Protein AF-A0A936WQQ3-F1 (afdb_monomer_lite)

Foldseek 3Di:
DDDADAWEKDWDLEAEAFFWIKIATPDDAPWKQKPVRDGDRIDTGGFDKMKMWGAHPVGGIYIYDIRGRDYDDHPPPPPPPPVPPDDD

Structure (mmCIF, N/CA/C/O backbone):
data_AF-A0A936WQQ3-F1
#
_entry.id   AF-A0A936WQQ3-F1
#
loop_
_atom_site.group_PDB
_atom_site.id
_atom_site.type_symbol
_atom_site.label_atom_id
_atom_site.label_alt_id
_atom_site.label_comp_id
_atom_site.label_asym_id
_atom_site.label_entity_id
_atom_site.label_seq_id
_atom_site.pdbx_PDB_ins_code
_atom_site.Cartn_x
_atom_site.Cartn_y
_atom_site.Cartn_z
_atom_site.occupancy
_atom_site.B_iso_or_equiv
_atom_site.auth_seq_id
_atom_site.auth_comp_id
_atom_site.auth_asym_id
_atom_site.auth_atom_id
_atom_site.pdbx_PDB_model_num
ATOM 1 N N . MET A 1 1 ? -23.229 -8.110 13.806 1.00 59.22 1 MET A N 1
ATOM 2 C CA . MET A 1 1 ? -21.905 -8.363 13.202 1.00 59.22 1 MET A CA 1
ATOM 3 C C . MET A 1 1 ? -21.677 -7.259 12.196 1.00 59.22 1 MET A C 1
ATOM 5 O O . MET A 1 1 ? -22.558 -7.052 11.371 1.00 59.22 1 MET A O 1
ATOM 9 N N . ALA A 1 2 ? -20.593 -6.498 12.332 1.00 65.62 2 ALA A N 1
ATOM 10 C CA . ALA A 1 2 ? -20.193 -5.558 11.290 1.00 65.62 2 ALA A CA 1
ATOM 11 C C . ALA A 1 2 ? -19.708 -6.358 10.065 1.00 65.62 2 ALA A C 1
ATOM 13 O O . ALA A 1 2 ? -19.156 -7.447 10.261 1.00 65.62 2 ALA A O 1
ATOM 14 N N . PRO A 1 3 ? -19.950 -5.884 8.832 1.00 77.62 3 PRO A N 1
ATOM 15 C CA . PRO A 1 3 ? -19.347 -6.494 7.654 1.00 77.62 3 PRO A CA 1
ATOM 16 C C . PRO A 1 3 ? -17.819 -6.401 7.754 1.00 77.62 3 PRO A C 1
ATOM 18 O O . PRO A 1 3 ? -17.286 -5.415 8.268 1.00 77.62 3 PRO A O 1
ATOM 21 N N . ASN A 1 4 ? -17.114 -7.440 7.301 1.00 83.25 4 ASN A N 1
ATOM 22 C CA . ASN A 1 4 ? -15.660 -7.389 7.191 1.00 83.25 4 ASN A CA 1
ATOM 23 C C . ASN A 1 4 ? -15.264 -6.270 6.213 1.00 83.25 4 ASN A C 1
ATOM 25 O O . ASN A 1 4 ? -15.964 -6.071 5.220 1.00 83.25 4 ASN A O 1
ATOM 29 N N . PRO A 1 5 ? -14.170 -5.537 6.477 1.00 89.56 5 PRO A N 1
ATOM 30 C CA . PRO A 1 5 ? -13.691 -4.529 5.541 1.00 89.56 5 PRO A CA 1
ATOM 31 C C . PRO A 1 5 ? -13.249 -5.188 4.223 1.00 89.56 5 PRO A C 1
ATOM 33 O O . PRO A 1 5 ? -12.628 -6.249 4.238 1.00 89.56 5 PRO A O 1
ATOM 36 N N . GLU A 1 6 ? -13.516 -4.534 3.095 1.00 91.81 6 GLU A N 1
ATOM 37 C CA . GLU A 1 6 ? -12.938 -4.864 1.785 1.00 91.81 6 GLU A CA 1
ATOM 38 C C . GLU A 1 6 ? -11.922 -3.772 1.421 1.00 91.81 6 GLU A C 1
ATOM 40 O O . GLU A 1 6 ? -12.293 -2.761 0.824 1.00 91.81 6 GLU A O 1
ATOM 45 N N . PRO A 1 7 ? -10.647 -3.901 1.835 1.00 93.50 7 PRO A N 1
ATOM 46 C CA . PRO A 1 7 ? -9.638 -2.909 1.492 1.00 93.50 7 PRO A CA 1
ATOM 47 C C . PRO A 1 7 ? -9.352 -2.914 -0.010 1.00 93.50 7 PRO A C 1
ATOM 49 O O . PRO A 1 7 ? -9.068 -3.954 -0.603 1.00 93.50 7 PRO A O 1
ATOM 52 N N . VAL A 1 8 ? -9.337 -1.727 -0.611 1.00 94.88 8 VAL A N 1
ATOM 53 C CA . VAL A 1 8 ? -8.949 -1.522 -2.010 1.00 94.88 8 VAL A CA 1
ATOM 54 C C . VAL A 1 8 ? -7.524 -0.980 -2.049 1.00 94.88 8 VAL A C 1
ATOM 56 O O . VAL A 1 8 ? -7.223 0.029 -1.409 1.00 94.88 8 VAL A O 1
ATOM 59 N N . ILE A 1 9 ? -6.636 -1.647 -2.791 1.00 95.00 9 ILE A N 1
ATOM 60 C CA . ILE A 1 9 ? -5.283 -1.140 -3.054 1.00 95.00 9 ILE A CA 1
ATOM 61 C C . ILE A 1 9 ? -5.366 -0.088 -4.163 1.00 95.00 9 ILE A C 1
ATOM 63 O O . ILE A 1 9 ? -5.900 -0.347 -5.240 1.00 95.00 9 ILE A O 1
ATOM 67 N N . VAL A 1 10 ? -4.776 1.078 -3.921 1.00 94.38 10 VAL A N 1
ATOM 68 C CA . VAL A 1 10 ? -4.649 2.172 -4.885 1.00 94.38 10 VAL A CA 1
ATOM 69 C C . VAL A 1 10 ? -3.180 2.547 -5.073 1.00 94.38 10 VAL A C 1
ATOM 71 O O . VAL A 1 10 ? -2.367 2.489 -4.149 1.00 94.38 10 VAL A O 1
ATOM 74 N N . GLY A 1 11 ? -2.819 2.922 -6.296 1.00 89.31 11 GLY A N 1
ATOM 75 C CA . GLY A 1 11 ? -1.455 3.298 -6.652 1.00 89.31 11 GLY A CA 1
ATOM 76 C C . GLY A 1 11 ? -1.166 3.094 -8.139 1.00 89.31 11 GLY A C 1
ATOM 77 O O . GLY A 1 11 ? -2.011 2.572 -8.872 1.00 89.31 11 GLY A O 1
ATOM 78 N N . PRO A 1 12 ? 0.020 3.504 -8.616 1.00 85.38 12 PRO A N 1
ATOM 79 C CA . PRO A 1 12 ? 0.440 3.237 -9.979 1.00 85.38 12 PRO A CA 1
ATOM 80 C C . PRO A 1 12 ? 0.618 1.729 -10.163 1.00 85.38 12 PRO A C 1
ATOM 82 O O . PRO A 1 12 ? 1.419 1.102 -9.477 1.00 85.38 12 PRO A O 1
ATOM 85 N N . ASN A 1 13 ? -0.087 1.146 -11.127 1.00 82.44 13 ASN A N 1
ATOM 86 C CA . ASN A 1 13 ? 0.130 -0.239 -11.548 1.00 82.44 13 ASN A CA 1
ATOM 87 C C . ASN A 1 13 ? 1.255 -0.367 -12.591 1.00 82.44 13 ASN A C 1
ATOM 89 O O . ASN A 1 13 ? 1.583 -1.477 -13.005 1.00 82.44 13 ASN A O 1
ATOM 93 N N . PHE A 1 14 ? 1.832 0.760 -13.020 1.00 79.88 14 PHE A N 1
ATOM 94 C CA . PHE A 1 14 ? 2.855 0.829 -14.052 1.00 79.88 14 PHE A CA 1
ATOM 95 C C . PHE A 1 14 ? 4.057 1.666 -13.603 1.00 79.88 14 PHE A C 1
ATOM 97 O O . PHE A 1 14 ? 3.918 2.857 -13.320 1.00 79.88 14 PHE A O 1
ATOM 104 N N . GLY A 1 15 ? 5.238 1.047 -13.573 1.00 76.31 15 GLY A N 1
ATOM 105 C CA . GLY A 1 15 ? 6.517 1.724 -13.343 1.00 76.31 15 GLY A CA 1
ATOM 106 C C . GLY A 1 15 ? 7.332 1.867 -14.634 1.00 76.31 15 GLY A C 1
ATOM 107 O O . GLY A 1 15 ? 7.446 0.918 -15.413 1.00 76.31 15 GLY A O 1
ATOM 108 N N . CYS A 1 16 ? 7.949 3.033 -14.850 1.00 74.06 16 CYS A N 1
ATOM 109 C CA . CYS A 1 16 ? 8.890 3.264 -15.953 1.00 74.06 16 CYS A CA 1
ATOM 110 C C . CYS A 1 16 ? 10.339 3.106 -15.475 1.00 74.06 16 CYS A C 1
ATOM 112 O O . CYS A 1 16 ? 10.731 3.716 -14.483 1.00 74.06 16 CYS A O 1
ATOM 114 N N . GLY A 1 17 ? 11.164 2.355 -16.212 1.00 72.12 17 GLY A N 1
ATOM 115 C CA . GLY A 1 17 ? 12.624 2.389 -16.043 1.00 72.12 17 GLY A CA 1
ATOM 116 C C . GLY A 1 17 ? 13.147 1.792 -14.733 1.00 72.12 17 GLY A C 1
ATOM 117 O O . GLY A 1 17 ? 14.190 2.222 -14.251 1.00 72.12 17 GLY A O 1
ATOM 118 N N . GLY A 1 18 ? 12.437 0.823 -14.145 1.00 71.62 18 GLY A N 1
ATOM 119 C CA . GLY A 1 18 ? 12.863 0.173 -12.898 1.00 71.62 18 GLY A CA 1
ATOM 120 C C . GLY A 1 18 ? 12.546 0.957 -11.621 1.00 71.62 18 GLY A C 1
ATOM 121 O O . GLY A 1 18 ? 12.972 0.547 -10.545 1.00 71.62 18 GLY A O 1
ATOM 122 N N . VAL A 1 19 ? 11.811 2.069 -11.721 1.00 82.31 19 VAL A N 1
ATOM 123 C CA . VAL A 1 19 ? 11.384 2.848 -10.552 1.00 82.31 19 VAL A CA 1
ATOM 124 C C . VAL A 1 19 ? 10.270 2.092 -9.813 1.00 82.31 19 VAL A C 1
ATOM 126 O O . VAL A 1 19 ? 9.312 1.662 -10.465 1.00 82.31 19 VAL A O 1
ATOM 129 N N . PRO A 1 20 ? 10.370 1.913 -8.481 1.00 85.19 20 PRO A N 1
ATOM 130 C CA . PRO A 1 20 ? 9.308 1.297 -7.699 1.00 85.19 20 PRO A CA 1
ATOM 131 C C . PRO A 1 20 ? 8.066 2.193 -7.666 1.00 85.19 20 PRO A C 1
ATOM 133 O O . PRO A 1 20 ? 8.158 3.422 -7.680 1.00 85.19 20 PRO A O 1
ATOM 136 N N . VAL A 1 21 ? 6.895 1.571 -7.613 1.00 90.25 21 VAL A N 1
ATOM 137 C CA . VAL A 1 21 ? 5.608 2.249 -7.457 1.00 90.25 21 VAL A CA 1
ATOM 138 C C . VAL A 1 21 ? 5.211 2.267 -5.988 1.00 90.25 21 VAL A C 1
ATOM 140 O O . VAL A 1 21 ? 5.566 1.368 -5.226 1.00 90.25 21 VAL A O 1
ATOM 143 N N . VAL A 1 22 ? 4.451 3.283 -5.591 1.00 93.38 22 VAL A N 1
ATOM 144 C CA . VAL A 1 22 ? 3.906 3.371 -4.235 1.00 93.38 22 VAL A CA 1
ATOM 145 C C . VAL A 1 22 ? 2.475 2.850 -4.244 1.00 93.38 22 VAL A C 1
ATOM 147 O O . VAL A 1 22 ? 1.616 3.433 -4.904 1.00 93.38 22 VAL A O 1
ATOM 150 N N . LEU A 1 23 ? 2.229 1.767 -3.510 1.00 94.38 23 LEU A N 1
ATOM 151 C CA . LEU A 1 23 ? 0.892 1.236 -3.255 1.00 94.38 23 LEU A CA 1
ATOM 152 C C . LEU A 1 23 ? 0.428 1.660 -1.860 1.00 94.38 23 LEU A C 1
ATOM 154 O O . LEU A 1 23 ? 1.217 1.689 -0.916 1.00 94.38 23 LEU A O 1
ATOM 158 N N . THR A 1 24 ? -0.853 1.980 -1.733 1.00 95.88 24 THR A N 1
ATOM 159 C CA . THR A 1 24 ? -1.532 2.328 -0.477 1.00 95.88 24 THR A CA 1
ATOM 160 C C . THR A 1 24 ? -2.943 1.746 -0.497 1.00 95.88 24 THR A C 1
ATOM 162 O O . THR A 1 24 ? -3.378 1.208 -1.513 1.00 95.88 24 THR A O 1
ATOM 165 N N . THR A 1 25 ? -3.671 1.823 0.609 1.00 95.19 25 THR A N 1
ATOM 166 C CA . THR A 1 25 ? -5.113 1.546 0.634 1.00 95.19 25 THR A CA 1
ATOM 167 C C . THR A 1 25 ? -5.928 2.810 0.357 1.00 95.19 25 THR A C 1
ATOM 169 O O . THR A 1 25 ? -5.447 3.919 0.600 1.00 95.19 25 THR A O 1
ATOM 172 N N . GLU A 1 26 ? -7.150 2.652 -0.158 1.00 93.94 26 GLU A N 1
ATOM 173 C CA . GLU A 1 26 ? -8.095 3.761 -0.382 1.00 93.94 26 GLU A CA 1
ATOM 174 C C . GLU A 1 26 ? -8.474 4.470 0.929 1.00 93.94 26 GLU A C 1
ATOM 176 O O . GLU A 1 26 ? -8.549 5.698 0.983 1.00 93.94 26 GLU A O 1
ATOM 181 N N . GLU A 1 27 ? -8.629 3.696 2.005 1.00 92.00 27 GLU A N 1
ATOM 182 C CA . GLU A 1 27 ? -8.941 4.187 3.345 1.00 92.00 27 GLU A CA 1
ATOM 183 C C . GLU A 1 27 ? -7.847 3.813 4.354 1.00 92.00 27 GLU A C 1
ATOM 185 O O . GLU A 1 27 ? -7.156 2.802 4.178 1.00 92.00 27 GLU A O 1
ATOM 190 N N . PRO A 1 28 ? -7.670 4.596 5.434 1.00 93.25 28 PRO A N 1
ATOM 191 C CA . PRO A 1 28 ? -6.766 4.237 6.512 1.00 93.25 28 PRO A CA 1
ATOM 192 C C . PRO A 1 28 ? -7.381 3.191 7.454 1.00 93.25 28 PRO A C 1
ATOM 194 O O . PRO A 1 28 ? -8.520 3.315 7.899 1.00 93.25 28 PRO A O 1
ATOM 197 N N . TYR A 1 29 ? -6.576 2.207 7.841 1.00 94.81 29 TYR A N 1
ATOM 198 C CA . TYR A 1 29 ? -6.911 1.161 8.805 1.00 94.81 29 TYR A CA 1
ATOM 199 C C . TYR A 1 29 ? -6.029 1.224 10.055 1.00 94.81 29 TYR A C 1
ATOM 201 O O . TYR A 1 29 ? -5.000 1.905 10.084 1.00 94.81 29 TYR A O 1
ATOM 209 N N . ALA A 1 30 ? -6.433 0.500 11.104 1.00 95.06 30 ALA A N 1
ATOM 210 C CA . ALA A 1 30 ? -5.712 0.468 12.374 1.00 95.06 30 ALA A CA 1
ATOM 211 C C . ALA A 1 30 ? -4.408 -0.339 12.284 1.00 95.06 30 ALA A C 1
ATOM 213 O O . ALA A 1 30 ? -3.444 -0.046 12.991 1.00 95.06 30 ALA A O 1
ATOM 214 N N . SER A 1 31 ? -4.362 -1.367 11.434 1.00 96.06 31 SER A N 1
ATOM 215 C CA . SER A 1 31 ? -3.157 -2.164 11.179 1.00 96.06 31 SER A CA 1
ATOM 216 C C . SER A 1 31 ? -3.155 -2.717 9.758 1.00 96.06 31 SER A C 1
ATOM 218 O O . SER A 1 31 ? -4.222 -2.939 9.182 1.00 96.06 31 SER A O 1
ATOM 220 N N . TYR A 1 32 ? -1.955 -2.961 9.229 1.00 96.81 32 TYR A N 1
ATOM 221 C CA . TYR A 1 32 ? -1.716 -3.457 7.876 1.00 96.81 32 TYR A CA 1
ATOM 2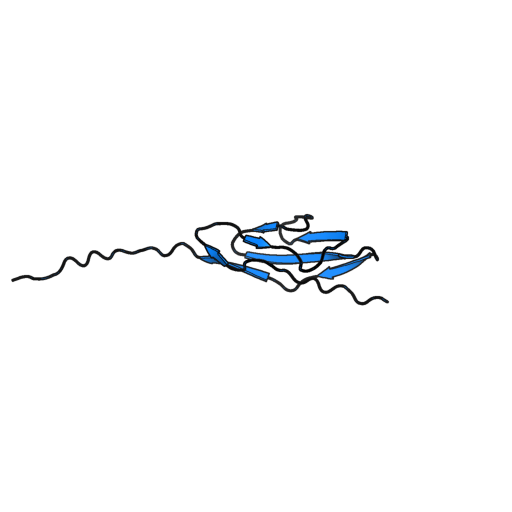22 C C . TYR A 1 32 ? -0.784 -4.662 7.925 1.00 96.81 32 TYR A C 1
ATOM 224 O O . TYR A 1 32 ? 0.126 -4.714 8.745 1.00 96.81 32 TYR A O 1
ATOM 232 N N . ALA A 1 33 ? -0.989 -5.602 7.013 1.00 97.12 33 ALA A N 1
ATOM 233 C CA . ALA A 1 33 ? -0.087 -6.705 6.744 1.00 97.12 33 ALA A CA 1
ATOM 234 C C . ALA A 1 33 ? -0.013 -6.901 5.228 1.00 97.12 33 ALA A C 1
ATOM 236 O O . ALA A 1 33 ? -0.901 -7.496 4.610 1.00 97.12 33 ALA A O 1
ATOM 237 N N . TRP A 1 34 ? 1.037 -6.357 4.622 1.00 96.62 34 TRP A N 1
ATOM 238 C CA . TRP A 1 34 ? 1.286 -6.478 3.191 1.00 96.62 34 TRP A CA 1
ATOM 239 C C . TRP A 1 34 ? 1.980 -7.795 2.854 1.00 96.62 34 TRP A C 1
ATOM 241 O O . TRP A 1 34 ? 2.724 -8.363 3.654 1.00 96.62 34 TRP A O 1
ATOM 251 N N . SER A 1 35 ? 1.804 -8.255 1.616 1.00 95.50 35 SER A N 1
ATOM 252 C CA . SER A 1 35 ? 2.509 -9.438 1.093 1.00 95.50 35 SER A CA 1
ATOM 253 C C . SER A 1 35 ? 4.048 -9.338 1.129 1.00 95.50 35 SER A C 1
ATOM 255 O O . SER A 1 35 ? 4.713 -10.373 1.164 1.00 95.50 35 SER A O 1
ATOM 257 N N . ASP A 1 36 ? 4.628 -8.128 1.182 1.00 92.94 36 ASP A N 1
ATOM 258 C CA . ASP A 1 36 ? 6.079 -7.925 1.347 1.00 92.94 36 ASP A CA 1
ATOM 259 C C . ASP A 1 36 ? 6.549 -8.017 2.815 1.00 92.94 36 ASP A C 1
ATOM 261 O O . ASP A 1 36 ? 7.748 -7.988 3.080 1.00 92.94 36 ASP A O 1
ATOM 265 N N . ARG A 1 37 ? 5.615 -8.231 3.754 1.00 94.19 37 ARG A N 1
ATOM 266 C CA . ARG A 1 37 ? 5.788 -8.198 5.217 1.00 94.19 37 ARG A CA 1
ATOM 267 C C . ARG A 1 37 ? 5.907 -6.802 5.829 1.00 94.19 37 ARG A C 1
ATOM 269 O O . ARG A 1 37 ? 6.249 -6.704 7.005 1.00 94.19 37 ARG A O 1
ATOM 276 N N . SER A 1 38 ? 5.605 -5.739 5.089 1.00 95.81 38 SER A N 1
ATOM 277 C CA . SER A 1 38 ? 5.425 -4.419 5.686 1.00 95.81 38 SER A CA 1
ATOM 278 C C . SER A 1 38 ? 4.114 -4.326 6.472 1.00 95.81 38 SER A C 1
ATOM 280 O O . SER A 1 38 ? 3.091 -4.907 6.099 1.00 95.81 38 SER A O 1
ATOM 282 N N . GLU A 1 39 ? 4.149 -3.538 7.543 1.00 96.44 39 GLU A N 1
ATOM 283 C CA . GLU A 1 39 ? 2.984 -3.135 8.340 1.00 96.44 39 GLU A CA 1
ATOM 284 C C . GLU A 1 39 ? 2.671 -1.637 8.167 1.00 96.44 39 GLU A C 1
ATOM 286 O O . GLU A 1 39 ? 1.850 -1.058 8.881 1.00 96.44 39 GLU A O 1
ATOM 291 N N . ASN A 1 40 ? 3.348 -0.977 7.223 1.00 96.25 40 ASN A N 1
ATOM 292 C CA . ASN A 1 40 ? 3.141 0.432 6.926 1.00 96.25 40 ASN A CA 1
ATOM 293 C C . ASN A 1 40 ? 1.829 0.642 6.149 1.00 96.25 40 ASN A C 1
ATOM 295 O O . ASN A 1 40 ? 1.394 -0.244 5.420 1.00 96.25 40 ASN A O 1
ATOM 299 N N . PRO A 1 41 ? 1.209 1.831 6.232 1.00 93.69 41 PRO A N 1
ATOM 300 C CA . PRO A 1 41 ? 0.020 2.155 5.438 1.00 93.69 41 PRO A CA 1
ATOM 301 C C . PRO A 1 41 ? 0.291 2.199 3.924 1.00 93.69 41 PRO A C 1
ATOM 303 O O . PRO A 1 41 ? -0.635 2.087 3.126 1.00 93.69 41 PRO A O 1
ATOM 306 N N . SER A 1 42 ? 1.555 2.343 3.523 1.00 95.25 42 SER A N 1
ATOM 307 C CA . SER A 1 42 ? 1.987 2.316 2.131 1.00 95.25 42 SER A CA 1
ATOM 308 C C . SER A 1 42 ? 3.302 1.562 1.968 1.00 95.25 42 SER A C 1
ATOM 310 O O . SER A 1 42 ? 4.139 1.536 2.874 1.00 95.25 42 SER A O 1
ATOM 312 N N . ILE A 1 43 ? 3.485 0.969 0.789 1.00 95.69 43 ILE A N 1
ATOM 313 C CA . ILE A 1 43 ? 4.679 0.211 0.410 1.00 95.69 43 ILE A CA 1
ATOM 314 C C . ILE A 1 43 ? 5.236 0.715 -0.920 1.00 95.69 43 ILE A C 1
ATOM 316 O O . ILE A 1 43 ? 4.488 1.130 -1.803 1.00 95.69 43 ILE A O 1
ATOM 320 N N . SER A 1 44 ? 6.561 0.674 -1.062 1.00 93.50 44 SER A N 1
ATOM 321 C CA . SER A 1 44 ? 7.259 1.001 -2.307 1.00 93.50 44 SER A CA 1
ATOM 322 C C . SER A 1 44 ? 7.777 -0.285 -2.932 1.00 93.50 44 SER A C 1
ATOM 324 O O . SER A 1 44 ? 8.633 -0.955 -2.353 1.00 93.50 44 SER A O 1
ATOM 326 N N . VAL A 1 45 ? 7.222 -0.661 -4.082 1.00 90.94 45 VAL A N 1
ATOM 327 C CA . VAL A 1 45 ? 7.372 -2.005 -4.641 1.00 90.94 45 VAL A CA 1
ATOM 328 C C . VAL A 1 45 ? 7.648 -2.016 -6.139 1.00 90.94 45 VAL A C 1
ATOM 330 O O . VAL A 1 45 ? 7.298 -1.093 -6.867 1.00 90.94 45 VAL A O 1
ATOM 333 N N . GLY A 1 46 ? 8.326 -3.066 -6.602 1.00 89.06 46 GLY A N 1
ATOM 334 C CA . GLY A 1 46 ? 8.633 -3.283 -8.015 1.00 89.06 46 GLY A CA 1
ATOM 335 C C . GLY A 1 46 ? 7.571 -4.117 -8.733 1.00 89.06 46 GLY A C 1
ATOM 336 O O . GLY A 1 46 ? 6.418 -4.187 -8.319 1.00 89.06 46 GLY A O 1
ATOM 337 N N . ILE A 1 47 ? 7.983 -4.773 -9.820 1.00 88.56 47 ILE A N 1
ATOM 338 C CA . ILE A 1 47 ? 7.135 -5.721 -10.551 1.00 88.56 47 ILE A CA 1
ATOM 339 C C . ILE A 1 47 ? 6.722 -6.883 -9.641 1.00 88.56 47 ILE A C 1
ATOM 341 O O . ILE A 1 47 ? 7.566 -7.515 -9.006 1.00 88.56 47 I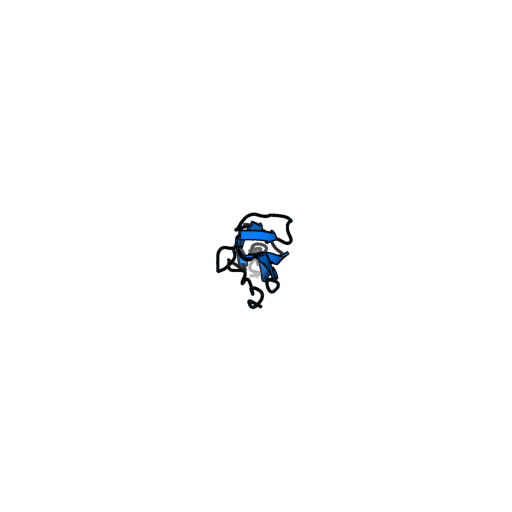LE A O 1
ATOM 345 N N . GLY A 1 48 ? 5.425 -7.172 -9.590 1.00 89.25 48 GLY A N 1
ATOM 346 C CA . GLY A 1 48 ? 4.888 -8.194 -8.701 1.00 89.25 48 GLY A CA 1
ATOM 347 C C . GLY A 1 48 ? 3.385 -8.076 -8.506 1.00 89.25 48 GLY A C 1
ATOM 348 O O . GLY A 1 48 ? 2.734 -7.181 -9.042 1.00 89.25 48 GLY A O 1
ATOM 349 N N . THR A 1 49 ? 2.833 -8.991 -7.720 1.00 92.62 49 THR A N 1
ATOM 350 C CA . THR A 1 49 ? 1.431 -8.959 -7.306 1.00 92.62 49 THR A CA 1
ATOM 351 C C . THR A 1 49 ? 1.386 -8.778 -5.800 1.00 92.62 49 THR A C 1
ATOM 353 O O . THR A 1 49 ? 2.052 -9.518 -5.077 1.00 92.62 49 THR A O 1
ATOM 356 N N . TYR A 1 50 ? 0.605 -7.805 -5.339 1.00 94.75 50 TYR A N 1
ATOM 357 C CA . TYR A 1 50 ? 0.543 -7.398 -3.942 1.00 94.75 50 TYR A CA 1
ATOM 358 C C . TYR A 1 50 ? -0.877 -7.515 -3.403 1.00 94.75 50 TYR A C 1
ATOM 360 O O . TYR A 1 50 ? -1.845 -7.154 -4.071 1.00 94.75 50 TYR A O 1
ATOM 368 N N . THR A 1 51 ? -0.980 -8.005 -2.174 1.00 96.06 51 THR A N 1
ATOM 369 C CA . THR A 1 51 ? -2.210 -8.040 -1.375 1.00 96.06 51 THR A CA 1
ATOM 370 C C . THR A 1 51 ? -1.943 -7.390 -0.026 1.00 96.06 51 THR A C 1
ATOM 372 O O . THR A 1 51 ? -0.808 -7.436 0.469 1.00 96.06 51 THR A O 1
ATOM 375 N N . VAL A 1 52 ? -2.988 -6.843 0.590 1.00 96.44 52 VAL A N 1
ATOM 376 C CA . VAL A 1 52 ? -2.943 -6.321 1.956 1.00 96.44 52 VAL A CA 1
ATOM 377 C C . VAL A 1 52 ? -4.070 -6.914 2.782 1.00 96.44 52 VAL A C 1
ATOM 379 O O . VAL A 1 52 ? -5.220 -6.962 2.349 1.00 96.44 52 VAL A O 1
ATOM 382 N N . THR A 1 53 ? -3.724 -7.361 3.981 1.00 96.56 53 THR A N 1
ATOM 383 C CA . THR A 1 53 ? -4.692 -7.672 5.026 1.00 96.56 53 THR A CA 1
ATOM 384 C C . THR A 1 53 ? -4.713 -6.510 6.000 1.00 96.56 53 THR A C 1
ATOM 386 O O . THR A 1 53 ? -3.665 -6.093 6.488 1.00 96.56 53 THR A O 1
ATOM 389 N N . VAL A 1 54 ? -5.893 -5.974 6.284 1.00 95.88 54 VAL A N 1
ATOM 390 C CA . VAL A 1 54 ? -6.069 -4.835 7.186 1.00 95.88 54 VAL A CA 1
ATOM 391 C C . VAL A 1 54 ? -6.943 -5.212 8.367 1.00 95.88 54 VAL A C 1
ATOM 393 O O . VAL A 1 54 ? -7.781 -6.111 8.269 1.00 95.88 54 VAL A O 1
ATOM 396 N N . THR A 1 55 ? -6.773 -4.485 9.467 1.00 94.75 55 THR A N 1
ATOM 397 C CA . THR A 1 55 ? -7.612 -4.607 10.661 1.00 94.75 55 THR A CA 1
ATOM 398 C C . THR A 1 55 ? -8.226 -3.252 10.994 1.00 94.75 55 THR A C 1
ATOM 400 O O . THR A 1 55 ? -7.514 -2.247 11.065 1.00 94.75 55 THR A O 1
ATOM 403 N N . THR A 1 56 ? -9.542 -3.202 11.198 1.00 92.06 56 THR A N 1
ATOM 404 C CA . THR A 1 56 ? -10.240 -1.990 11.657 1.00 92.06 56 THR A CA 1
ATOM 405 C C . THR A 1 56 ? -10.031 -1.759 13.152 1.00 92.06 56 THR A C 1
ATOM 407 O O . THR A 1 56 ? -9.625 -2.656 13.892 1.00 92.06 56 THR A O 1
ATOM 410 N N . THR A 1 57 ? -10.357 -0.558 13.630 1.00 90.19 57 THR A N 1
ATOM 411 C CA . THR A 1 57 ? -10.378 -0.231 15.067 1.00 90.19 57 THR A CA 1
ATOM 412 C C . THR A 1 57 ? -11.319 -1.124 15.875 1.00 90.19 57 THR A C 1
ATOM 414 O O . THR A 1 57 ? -11.068 -1.377 17.049 1.00 90.19 57 THR A O 1
ATOM 417 N N . ASP A 1 58 ? -12.371 -1.636 15.238 1.00 90.00 58 ASP A N 1
ATOM 418 C CA . ASP A 1 58 ? -13.345 -2.564 15.818 1.00 90.00 58 ASP A CA 1
ATOM 419 C C . ASP A 1 58 ? -12.842 -4.019 15.867 1.00 90.00 58 ASP A C 1
ATOM 421 O O . ASP A 1 58 ? -13.537 -4.904 16.366 1.00 90.00 58 ASP A O 1
ATOM 425 N N . GLY A 1 59 ? -11.634 -4.285 15.355 1.00 89.94 59 GLY A N 1
ATOM 426 C CA . GLY A 1 59 ? -11.009 -5.609 15.347 1.00 89.94 59 GLY A CA 1
ATOM 427 C C . GLY A 1 59 ? -11.448 -6.514 14.194 1.00 89.94 59 GLY A C 1
ATOM 428 O O . GLY A 1 59 ? -11.116 -7.699 14.191 1.00 89.94 59 GLY A O 1
ATOM 429 N N . CYS A 1 60 ? -12.181 -5.994 13.206 1.00 93.00 60 CYS A N 1
ATOM 430 C CA . CYS A 1 60 ? -12.536 -6.753 12.010 1.00 93.00 60 CYS A CA 1
ATOM 431 C C . CYS A 1 60 ? -11.354 -6.803 11.043 1.00 93.00 60 CYS A C 1
ATOM 433 O O . CYS A 1 60 ? -10.721 -5.781 10.784 1.00 93.00 60 CYS A O 1
ATOM 435 N N . THR A 1 61 ? -11.089 -7.976 10.473 1.00 94.12 61 THR A N 1
ATOM 436 C CA . THR A 1 61 ? -10.023 -8.174 9.486 1.00 94.12 61 THR A CA 1
ATOM 437 C C . THR A 1 61 ? -10.591 -8.329 8.083 1.00 94.12 61 THR A C 1
ATOM 439 O O . THR A 1 61 ? -11.665 -8.899 7.899 1.00 94.12 61 THR A O 1
ATOM 442 N N . GLY A 1 62 ? -9.871 -7.844 7.081 1.00 94.06 62 GLY A N 1
ATOM 443 C CA . GLY A 1 62 ? -10.240 -8.009 5.677 1.00 94.06 62 GLY A CA 1
ATOM 444 C C . GLY A 1 62 ? -9.020 -8.049 4.783 1.00 94.06 62 GLY A C 1
ATOM 445 O O . GLY A 1 62 ? -7.963 -7.547 5.159 1.00 94.06 62 GLY A O 1
ATOM 446 N N . MET A 1 63 ? -9.160 -8.675 3.621 1.00 94.69 63 MET A N 1
ATOM 447 C CA . MET A 1 63 ? -8.080 -8.848 2.656 1.00 94.69 63 MET A CA 1
ATOM 448 C C . MET A 1 63 ? -8.481 -8.218 1.330 1.00 94.69 63 MET A C 1
ATOM 450 O O . MET A 1 63 ? -9.626 -8.355 0.908 1.00 94.69 63 MET A O 1
ATOM 454 N N . SER A 1 64 ? -7.538 -7.532 0.694 1.00 94.75 64 SER A N 1
ATOM 455 C CA . SER A 1 64 ? -7.762 -6.898 -0.599 1.00 94.75 64 SER A CA 1
ATOM 456 C C . SER A 1 64 ? -7.729 -7.911 -1.734 1.00 94.75 64 SER A C 1
ATOM 458 O O . SER A 1 64 ? -7.039 -8.933 -1.655 1.00 94.75 64 SER A O 1
ATOM 460 N N . ASP A 1 65 ? -8.342 -7.547 -2.857 1.00 92.88 65 ASP A N 1
ATOM 461 C CA . ASP A 1 65 ? -8.035 -8.183 -4.132 1.00 92.88 65 ASP A CA 1
ATOM 462 C C . ASP A 1 65 ? -6.546 -8.012 -4.505 1.00 92.88 65 ASP A C 1
ATOM 464 O O . ASP A 1 65 ? -5.890 -7.039 -4.096 1.00 92.88 65 ASP A O 1
ATOM 468 N N . PRO A 1 66 ? -5.975 -8.955 -5.276 1.00 91.31 66 PRO A N 1
ATOM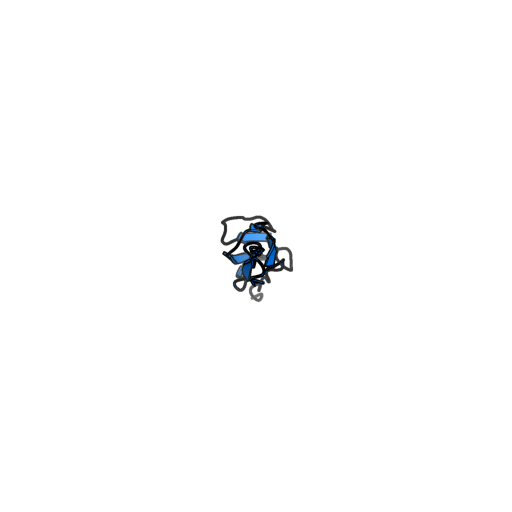 469 C CA . PRO A 1 66 ? -4.589 -8.883 -5.720 1.00 91.31 66 PRO A CA 1
ATOM 470 C C . PRO A 1 66 ? -4.375 -7.744 -6.725 1.00 91.31 66 PRO A C 1
ATOM 472 O O . PRO A 1 66 ? -4.967 -7.719 -7.803 1.00 91.31 66 PRO A O 1
ATOM 475 N N . SER A 1 67 ? -3.452 -6.834 -6.411 1.00 91.44 67 SER A N 1
ATOM 476 C CA . SER A 1 67 ? -3.029 -5.754 -7.308 1.00 91.44 67 SER A CA 1
ATOM 477 C C . SER A 1 67 ? -1.741 -6.102 -8.034 1.00 91.44 67 SER A C 1
ATOM 479 O O . SER A 1 67 ? -0.724 -6.401 -7.411 1.00 91.44 67 SER A O 1
ATOM 481 N N . SER A 1 68 ? -1.774 -6.053 -9.365 1.00 89.44 68 SER A N 1
ATOM 482 C CA . SER A 1 68 ? -0.610 -6.346 -10.206 1.00 89.44 68 SER A CA 1
ATOM 483 C C . SER A 1 68 ? 0.133 -5.072 -10.586 1.00 89.44 68 SER A C 1
ATOM 485 O O . SER A 1 68 ? -0.438 -4.178 -11.207 1.00 89.44 68 SER A O 1
ATOM 487 N N . VAL A 1 69 ? 1.419 -5.023 -10.256 1.00 87.56 69 VAL A N 1
ATOM 488 C CA . VAL A 1 69 ? 2.352 -3.981 -10.680 1.00 87.56 69 VAL A CA 1
ATOM 489 C C . VAL A 1 69 ? 3.197 -4.526 -11.818 1.00 87.56 69 VAL A C 1
ATOM 491 O O . VAL A 1 69 ? 3.889 -5.534 -11.662 1.00 87.56 69 VAL A O 1
ATOM 494 N N . VAL A 1 70 ? 3.182 -3.838 -12.955 1.00 81.62 70 VAL A N 1
ATOM 495 C CA . VAL A 1 70 ? 4.044 -4.147 -14.095 1.00 81.62 70 VAL A CA 1
ATOM 496 C C . VAL A 1 70 ? 5.062 -3.026 -14.278 1.00 81.62 70 VAL A C 1
ATOM 498 O O . VAL A 1 70 ? 4.730 -1.846 -14.298 1.00 81.62 70 VAL A O 1
ATOM 501 N N . VAL A 1 71 ? 6.337 -3.386 -14.388 1.00 70.12 71 VAL A N 1
ATOM 502 C CA . VAL A 1 71 ? 7.408 -2.427 -14.672 1.00 70.12 71 VAL A CA 1
ATOM 503 C C . VAL A 1 71 ? 7.869 -2.705 -16.088 1.00 70.12 71 VAL A C 1
ATOM 505 O O . VAL A 1 71 ? 8.353 -3.802 -16.370 1.00 70.12 71 VAL A O 1
ATOM 508 N N . ALA A 1 72 ? 7.698 -1.741 -16.992 1.00 63.22 72 ALA A N 1
ATOM 509 C CA . ALA A 1 72 ? 8.283 -1.884 -18.314 1.00 63.22 72 ALA A CA 1
ATOM 510 C C . ALA A 1 72 ? 9.807 -1.855 -18.171 1.00 63.22 72 ALA A C 1
ATOM 512 O O . ALA A 1 72 ? 10.378 -0.887 -17.653 1.00 63.22 72 ALA A O 1
ATOM 513 N N . SER A 1 73 ? 10.470 -2.899 -18.673 1.00 54.66 73 SER A N 1
ATOM 514 C CA . SER A 1 73 ? 11.849 -2.748 -19.114 1.00 54.66 73 SER A CA 1
ATOM 515 C C . SER A 1 73 ? 11.846 -1.627 -20.148 1.00 54.66 73 SER A C 1
ATOM 517 O O . SER A 1 73 ? 10.984 -1.579 -21.028 1.00 54.66 73 SER A O 1
ATOM 519 N N . SER A 1 74 ? 12.739 -0.656 -19.969 1.00 54.16 74 SER A N 1
ATOM 520 C CA . SER A 1 74 ? 12.880 0.480 -20.874 1.00 54.16 74 SER A CA 1
ATOM 521 C C . SER A 1 74 ? 12.812 0.012 -22.331 1.00 54.16 74 SER A C 1
ATOM 523 O O . SER A 1 74 ? 13.382 -1.038 -22.651 1.00 54.16 74 SER A O 1
ATOM 525 N N . PRO A 1 75 ? 12.130 0.752 -23.228 1.00 53.25 75 PRO A N 1
ATOM 526 C CA . PRO A 1 75 ? 12.164 0.405 -24.635 1.00 53.25 75 PRO A CA 1
ATOM 527 C C . PRO A 1 75 ? 13.631 0.403 -25.056 1.00 53.25 75 PRO A C 1
ATOM 529 O O . PRO A 1 75 ? 14.310 1.431 -24.983 1.00 53.25 75 PRO A O 1
ATOM 532 N N . VAL A 1 76 ? 14.144 -0.761 -25.455 1.00 55.59 76 VAL A N 1
ATOM 533 C CA . VAL A 1 76 ? 15.419 -0.811 -26.157 1.00 55.59 76 VAL A CA 1
ATOM 534 C C . VAL A 1 76 ? 15.188 -0.069 -27.465 1.00 55.59 76 VAL A C 1
ATOM 536 O O . VAL A 1 76 ? 14.558 -0.578 -28.388 1.00 55.59 76 VAL A O 1
ATOM 539 N N . ALA A 1 77 ? 15.629 1.186 -27.522 1.00 49.28 77 ALA A N 1
ATOM 540 C CA . ALA A 1 77 ? 15.720 1.919 -28.768 1.00 49.28 77 ALA A CA 1
ATOM 541 C C . ALA A 1 77 ? 16.810 1.236 -29.599 1.00 49.28 77 ALA A C 1
ATOM 543 O O . ALA A 1 77 ? 17.979 1.616 -29.571 1.00 49.28 77 ALA A O 1
ATOM 544 N N . SER A 1 78 ? 16.445 0.164 -30.297 1.00 56.66 78 SER A N 1
ATOM 545 C CA . SER A 1 78 ? 17.286 -0.415 -31.328 1.00 56.66 78 SER A CA 1
ATOM 546 C C . SER A 1 78 ? 17.297 0.574 -32.486 1.00 56.66 78 SER A C 1
ATOM 548 O O . SER A 1 78 ? 16.448 0.524 -33.372 1.00 56.66 78 SER A O 1
ATOM 550 N N . LEU A 1 79 ? 18.257 1.501 -32.473 1.00 54.81 79 LEU A N 1
ATOM 551 C CA . LEU A 1 79 ? 18.689 2.190 -33.681 1.00 54.81 79 LEU A CA 1
ATOM 552 C C . LEU A 1 79 ? 19.276 1.114 -34.597 1.00 54.81 79 LEU A C 1
ATOM 554 O O . LEU A 1 79 ? 20.478 0.851 -34.570 1.00 54.81 79 LEU A O 1
ATOM 558 N N . GLN A 1 80 ? 18.425 0.440 -35.374 1.00 57.53 80 GLN A N 1
ATOM 559 C CA . GLN A 1 80 ? 18.899 -0.303 -36.528 1.00 57.53 80 GLN A CA 1
ATOM 560 C C . GLN A 1 80 ? 19.507 0.748 -37.453 1.00 57.53 80 GLN A C 1
ATOM 562 O O . GLN A 1 80 ? 18.798 1.457 -38.163 1.00 57.53 80 GLN A O 1
ATOM 567 N N . HIS A 1 81 ? 20.834 0.893 -37.400 1.00 53.94 81 HIS A N 1
ATOM 568 C CA . HIS A 1 81 ? 21.582 1.373 -38.549 1.00 53.94 81 HIS A CA 1
ATOM 569 C C . HIS A 1 81 ? 21.193 0.429 -39.683 1.00 53.94 81 HIS A C 1
ATOM 571 O O . HIS A 1 81 ? 21.706 -0.682 -39.772 1.00 53.94 81 HIS A O 1
ATOM 577 N N . GLN A 1 82 ? 20.227 0.830 -40.500 1.00 60.34 82 GLN A N 1
ATOM 578 C CA . GLN A 1 82 ? 20.143 0.329 -41.851 1.00 60.34 82 GLN A CA 1
ATOM 579 C C . GLN A 1 82 ? 21.208 1.133 -42.598 1.00 60.34 82 GLN A C 1
ATOM 581 O O . GLN A 1 82 ? 20.954 2.304 -42.889 1.00 60.34 82 GLN A O 1
ATOM 586 N N . PRO A 1 83 ? 22.428 0.604 -42.833 1.00 55.56 83 PRO A N 1
ATOM 587 C CA . PRO A 1 83 ? 23.281 1.214 -43.833 1.00 55.56 83 PRO A CA 1
ATOM 588 C C . PRO A 1 83 ? 22.469 1.175 -45.123 1.00 55.56 83 PRO A C 1
ATOM 590 O O . PRO A 1 83 ? 22.070 0.104 -45.582 1.00 55.56 83 PRO A O 1
ATOM 593 N N . ASP A 1 84 ? 22.122 2.358 -45.618 1.00 63.34 84 ASP A N 1
ATOM 594 C CA . ASP A 1 84 ? 21.441 2.552 -46.885 1.00 63.34 84 ASP A CA 1
ATOM 595 C C . ASP A 1 84 ? 22.242 1.794 -47.953 1.00 63.34 84 ASP A C 1
ATOM 597 O O . ASP A 1 84 ? 23.330 2.203 -48.360 1.00 63.34 84 ASP A O 1
ATOM 601 N N . LEU A 1 85 ? 21.746 0.616 -48.340 1.00 63.03 85 LEU A N 1
ATOM 602 C CA . LEU A 1 85 ? 22.230 -0.135 -49.489 1.00 63.03 85 LEU A CA 1
ATOM 603 C C . LEU A 1 85 ? 21.781 0.633 -50.735 1.00 63.03 85 LEU A C 1
ATOM 605 O O . LEU A 1 85 ? 20.828 0.257 -51.412 1.00 63.03 85 LEU A O 1
ATOM 609 N N . ARG A 1 86 ? 22.473 1.731 -51.035 1.00 61.19 86 ARG A N 1
ATOM 610 C CA . ARG A 1 86 ? 22.490 2.329 -52.368 1.00 61.19 86 ARG A CA 1
ATOM 611 C C . ARG A 1 86 ? 23.889 2.158 -52.934 1.00 61.19 86 ARG A C 1
ATOM 613 O O . ARG A 1 86 ? 24.777 2.986 -52.778 1.00 61.19 86 ARG A O 1
ATOM 620 N N . SER A 1 87 ? 24.051 1.013 -53.575 1.00 51.78 87 SER A N 1
ATOM 621 C CA . SER A 1 87 ? 25.015 0.770 -54.641 1.00 51.78 87 SER A CA 1
ATOM 622 C C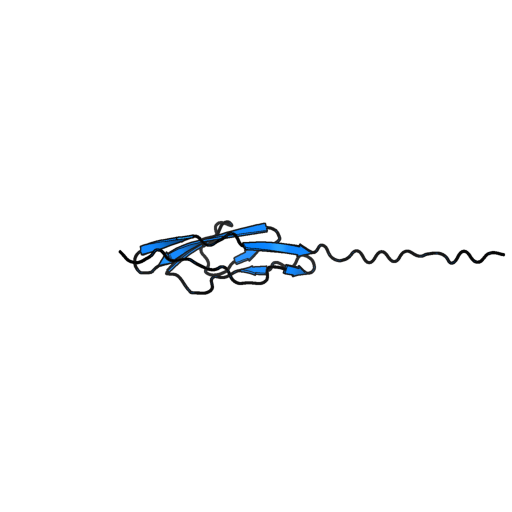 . SER A 1 87 ? 24.209 0.213 -55.823 1.00 51.78 87 SER A C 1
ATOM 624 O O . SER A 1 87 ? 23.184 -0.428 -55.555 1.00 51.78 87 SER A O 1
ATOM 626 N N . PRO A 1 88 ? 24.614 0.362 -57.095 1.00 66.25 88 PRO A N 1
ATOM 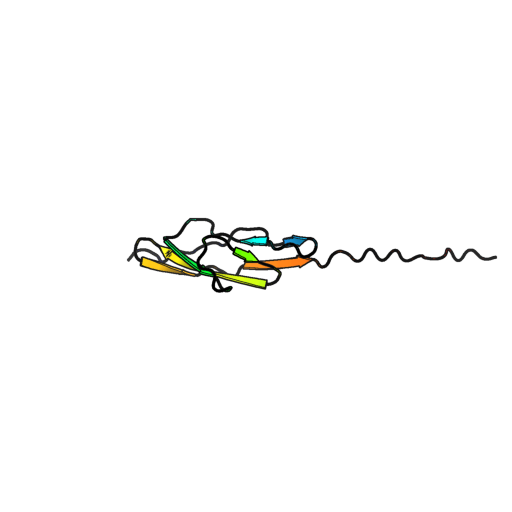627 C CA . PRO A 1 88 ? 25.689 1.170 -57.685 1.00 66.25 88 PRO A CA 1
ATOM 628 C C . PRO A 1 88 ? 25.212 2.471 -58.365 1.00 66.25 88 PRO A C 1
ATOM 630 O O . PRO A 1 88 ? 23.990 2.642 -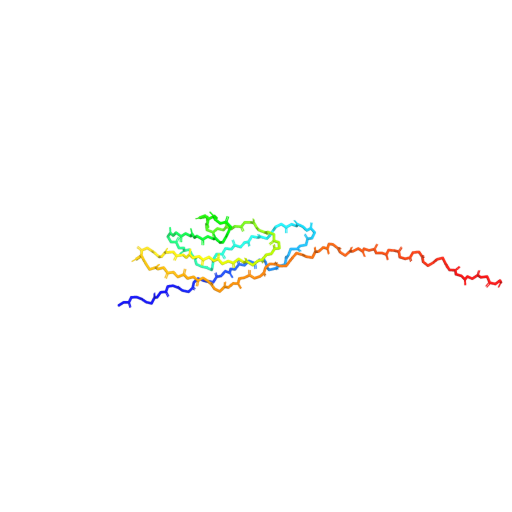58.576 1.00 66.25 88 PRO A O 1
#

Radius of gyration: 20.91 Å; chains: 1; bounding box: 48×14×74 Å

pLDDT: mean 83.57, std 14.87, range [49.28, 97.12]

Sequence (88 aa):
MAPNPEPVIVGPNFGCGGVPVVLTTEEPYASYAWSDRSENPSISVGIGTYTVTVTTTDGCTGMSDPSSVVVASSPVASLQHQPDLRSP

Secondary structure (DSSP, 8-state):
-PPPP-PPEES-SEEETTPPEEEEESS--SEEEETTS--SSEEEE-SEEE-EEEE-TTS-EEEPPPEEEEEE----------------